Protein AF-A0A9X4JF71-F1 (afdb_monomer_lite)

pLDDT: mean 70.49, std 7.83, range [45.56, 82.12]

Organism: NCBI:txid202947

Foldseek 3Di:
DVPVVVVVCVVVVVCCCVVPVVVVLVVVVVVVVVLVVDPPDDVVVVVVNVVVVVLVVQLVCLVPPPVDDPVRSCCSNPVD

Radius of gyration: 16.35 Å; chains: 1; bounding box: 31×29×45 Å

Sequence (80 aa):
MRSFLSLVFRYVGSTIFYLIILPLFVFGIFAYIVLLNTPEVPYGALVFFAIAAIAGVYCLFVVFDKKLTRKEKLDKLFGR

Structure (mmCIF, N/CA/C/O backbone):
data_AF-A0A9X4JF71-F1
#
_entry.id   AF-A0A9X4JF71-F1
#
loop_
_atom_site.group_PDB
_atom_site.id
_atom_site.type_symbol
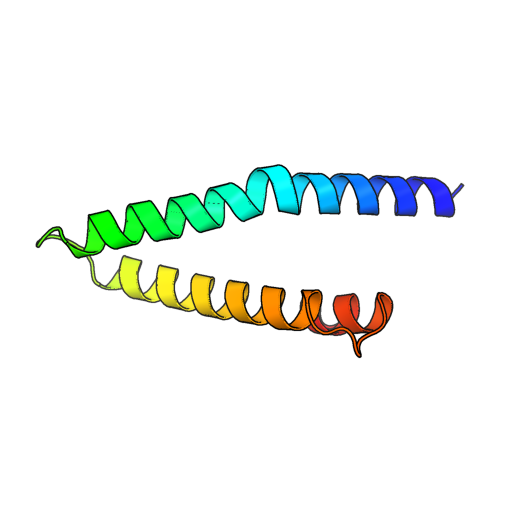_atom_site.label_atom_id
_atom_site.label_alt_id
_atom_site.label_comp_id
_atom_site.label_asym_id
_atom_site.label_entity_id
_atom_site.label_seq_id
_atom_site.pdbx_PDB_ins_code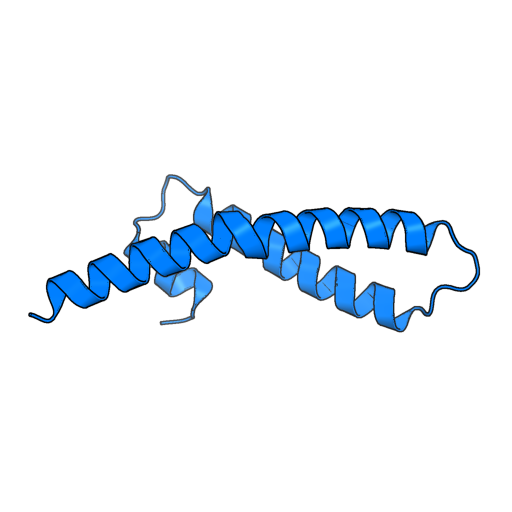
_atom_site.Cartn_x
_atom_site.Cartn_y
_atom_site.Cartn_z
_atom_site.occupancy
_atom_site.B_iso_or_equiv
_atom_site.auth_seq_id
_atom_site.auth_comp_id
_atom_site.auth_asym_id
_atom_site.auth_atom_id
_atom_site.pdbx_PDB_model_num
ATOM 1 N N . MET A 1 1 ? -15.337 17.157 23.998 1.00 45.56 1 MET A N 1
ATOM 2 C CA . MET A 1 1 ? -14.605 17.607 22.785 1.00 45.56 1 MET A CA 1
ATOM 3 C C . MET A 1 1 ? -13.695 16.554 22.131 1.00 45.56 1 MET A C 1
ATOM 5 O O . MET A 1 1 ? -13.668 16.517 20.910 1.00 45.56 1 MET A O 1
ATOM 9 N N . ARG A 1 2 ? -13.004 15.659 22.865 1.00 53.31 2 ARG A N 1
ATOM 10 C CA . ARG A 1 2 ? -12.101 14.637 22.265 1.00 53.31 2 ARG A CA 1
ATOM 11 C C . ARG A 1 2 ? -12.770 13.637 21.298 1.00 53.31 2 ARG A C 1
ATOM 13 O O . ARG A 1 2 ? -12.104 13.118 20.410 1.00 53.31 2 ARG A O 1
ATOM 20 N N . SER A 1 3 ? -14.073 13.383 21.443 1.00 60.97 3 SER A N 1
ATOM 21 C CA . SER A 1 3 ? -14.783 12.367 20.644 1.00 60.97 3 SER A CA 1
ATOM 22 C C . SER A 1 3 ? -15.069 12.802 19.196 1.00 60.97 3 SER A C 1
ATOM 24 O O . SER A 1 3 ? -14.951 12.001 18.276 1.00 60.97 3 SER A O 1
ATOM 26 N N . PHE A 1 4 ? -15.376 14.085 18.966 1.00 57.72 4 PHE A N 1
ATOM 27 C CA . PHE A 1 4 ? -15.757 14.577 17.635 1.00 57.72 4 PHE A CA 1
ATOM 28 C C . PHE A 1 4 ? -14.557 14.671 16.687 1.00 57.72 4 PHE A C 1
ATOM 30 O O . PHE A 1 4 ? -14.621 14.201 15.560 1.00 57.72 4 PHE A O 1
ATOM 37 N N . LEU A 1 5 ? -13.425 15.181 17.182 1.00 55.53 5 LEU A N 1
ATOM 38 C CA . LEU A 1 5 ? -12.162 15.238 16.438 1.00 55.53 5 LEU A CA 1
ATOM 39 C C . LEU A 1 5 ? -11.676 13.841 16.027 1.00 55.53 5 LEU A C 1
ATOM 41 O O . LEU A 1 5 ? -11.296 13.637 14.881 1.00 55.53 5 LEU A O 1
ATOM 45 N N . SER A 1 6 ? -11.770 12.863 16.933 1.00 59.59 6 SER A N 1
ATOM 46 C CA . SER A 1 6 ? -11.497 11.447 16.644 1.00 59.59 6 SER A CA 1
ATOM 47 C C . SER A 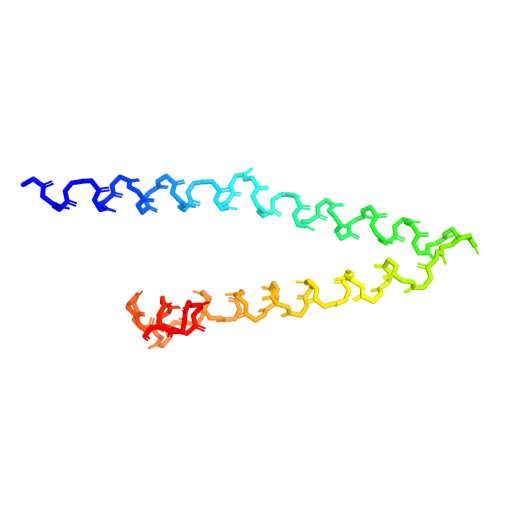1 6 ? -12.398 10.901 15.530 1.00 59.59 6 SER A C 1
ATOM 49 O O . SER A 1 6 ? -11.921 10.230 14.614 1.00 59.59 6 SER A O 1
ATOM 51 N N . LEU A 1 7 ? -13.692 11.230 15.564 1.00 60.06 7 LEU A N 1
ATOM 52 C CA . LEU A 1 7 ? -14.645 10.817 14.538 1.00 60.06 7 LEU A CA 1
ATOM 53 C C . LEU A 1 7 ? -14.311 11.444 13.177 1.00 60.06 7 LEU A C 1
ATOM 55 O O . LEU A 1 7 ? -14.257 10.734 12.176 1.00 60.06 7 LEU A O 1
ATOM 59 N N . VAL A 1 8 ? -14.033 12.750 13.152 1.00 61.06 8 VAL A N 1
ATOM 60 C CA . VAL A 1 8 ? -13.676 13.498 11.939 1.00 61.06 8 VAL A CA 1
ATOM 61 C C . VAL A 1 8 ? -12.388 12.953 11.333 1.00 61.06 8 VAL A C 1
ATOM 63 O O . VAL A 1 8 ? -12.388 12.615 10.156 1.00 61.06 8 VAL A O 1
ATOM 66 N N . PHE A 1 9 ? -11.327 12.752 12.119 1.00 57.62 9 PHE A N 1
ATOM 67 C CA . PHE A 1 9 ? -10.088 12.140 11.625 1.00 57.62 9 PHE A CA 1
ATOM 68 C C . PHE A 1 9 ? -10.305 10.729 11.079 1.00 57.62 9 PHE A C 1
ATOM 70 O O . PHE A 1 9 ? -9.681 10.345 10.094 1.00 57.62 9 PHE A O 1
ATOM 77 N N . ARG A 1 10 ? -11.219 9.958 11.673 1.00 58.88 10 ARG A N 1
ATOM 78 C CA . ARG A 1 10 ? -11.546 8.613 11.197 1.00 58.88 10 ARG A CA 1
ATOM 79 C C . ARG A 1 10 ? -12.284 8.630 9.862 1.00 58.88 10 ARG A C 1
ATOM 81 O O . ARG A 1 10 ? -11.994 7.795 9.011 1.00 58.88 10 ARG A O 1
ATOM 88 N N . TYR A 1 11 ? -13.222 9.557 9.679 1.00 61.81 11 TYR A N 1
ATOM 89 C CA . TYR A 1 11 ? -13.933 9.717 8.411 1.00 61.81 11 TYR A CA 1
ATOM 90 C C . TYR A 1 11 ? -13.027 10.306 7.339 1.00 61.81 11 TYR A C 1
ATOM 92 O O . TYR A 1 11 ? -12.951 9.748 6.257 1.00 61.81 11 TYR A O 1
ATOM 100 N N . VAL A 1 12 ? -12.269 11.352 7.658 1.00 60.16 12 VAL A N 1
ATOM 101 C CA . VAL A 1 12 ? -11.313 11.973 6.736 1.00 60.16 12 VAL A CA 1
ATOM 102 C C . VAL A 1 12 ? -10.225 10.976 6.334 1.00 60.16 12 VAL A C 1
ATOM 104 O O . VAL A 1 12 ? -9.968 10.818 5.148 1.00 60.16 12 VAL A O 1
ATOM 107 N N . GLY A 1 13 ? -9.656 10.223 7.279 1.00 65.38 13 GLY A N 1
ATOM 108 C CA . GLY A 1 13 ? -8.668 9.182 6.985 1.00 65.38 13 GLY A CA 1
ATOM 109 C C . GLY A 1 13 ? -9.236 8.041 6.139 1.00 65.38 13 GLY A C 1
ATOM 110 O O . GLY A 1 13 ? -8.588 7.596 5.197 1.00 65.38 13 GLY A O 1
ATOM 111 N N . SER A 1 14 ? -10.471 7.609 6.414 1.00 59.34 14 SER A N 1
ATOM 112 C CA . SER A 1 14 ? -11.162 6.608 5.593 1.00 59.34 14 SER A CA 1
ATOM 113 C C . SER A 1 14 ? -11.428 7.131 4.182 1.00 59.34 14 SER A C 1
ATOM 115 O O . SER A 1 14 ? -11.186 6.425 3.210 1.00 59.34 14 SER A O 1
ATOM 117 N N . THR A 1 15 ? -11.898 8.367 4.053 1.00 68.75 15 THR A N 1
ATOM 118 C CA . THR A 1 15 ? -12.193 8.999 2.766 1.00 68.75 15 THR A CA 1
ATOM 119 C C . THR A 1 15 ? -10.924 9.201 1.946 1.00 68.75 15 THR A C 1
ATOM 121 O O . THR A 1 15 ? -10.909 8.854 0.773 1.00 68.75 15 THR A O 1
ATOM 124 N N . ILE A 1 16 ? -9.834 9.667 2.557 1.00 70.69 16 ILE A N 1
ATOM 125 C CA . ILE A 1 16 ? -8.520 9.783 1.908 1.00 70.69 16 ILE A CA 1
ATOM 126 C C . ILE A 1 16 ? -8.012 8.405 1.474 1.00 70.69 16 ILE A C 1
ATOM 128 O O . ILE A 1 16 ? -7.526 8.250 0.356 1.00 70.69 16 ILE A O 1
ATOM 132 N N . PHE A 1 17 ? -8.163 7.383 2.317 1.00 67.75 17 PHE A N 1
ATOM 133 C CA . PHE A 1 17 ? -7.752 6.030 1.963 1.00 67.75 17 PHE A CA 1
ATOM 134 C C . PHE A 1 17 ? -8.514 5.505 0.737 1.00 67.75 17 PHE A C 1
ATOM 136 O O . PHE A 1 17 ? -7.894 5.050 -0.221 1.00 67.75 17 PHE A O 1
ATOM 143 N N . TYR A 1 18 ? -9.845 5.618 0.722 1.00 67.94 18 TYR A N 1
ATOM 144 C CA . TYR A 1 18 ? -10.661 5.104 -0.382 1.00 67.94 18 TYR A CA 1
ATOM 145 C C . TYR A 1 18 ? -10.610 5.961 -1.650 1.00 67.94 18 TYR A C 1
ATOM 147 O O . TYR A 1 18 ? -10.681 5.404 -2.739 1.00 67.94 18 TYR A O 1
ATOM 155 N N . LEU A 1 19 ? -10.496 7.288 -1.537 1.00 70.06 19 LEU A N 1
ATOM 156 C CA . LEU A 1 19 ? -10.514 8.190 -2.695 1.00 70.06 19 LEU A CA 1
ATOM 157 C C . LEU A 1 19 ? -9.133 8.466 -3.282 1.00 70.06 19 LEU A C 1
ATOM 159 O O . LEU A 1 19 ? -9.050 8.841 -4.445 1.00 70.06 19 LEU A O 1
ATOM 163 N N . ILE A 1 20 ? -8.063 8.325 -2.500 1.00 69.06 20 ILE A N 1
ATOM 164 C CA . ILE A 1 20 ? -6.714 8.702 -2.939 1.00 69.06 20 ILE A CA 1
ATOM 165 C C . ILE A 1 20 ? -5.805 7.483 -2.935 1.00 69.06 20 ILE A C 1
ATOM 167 O O . ILE A 1 20 ? -5.265 7.127 -3.977 1.00 69.06 20 ILE A O 1
ATOM 171 N N . ILE A 1 21 ? -5.669 6.803 -1.795 1.00 71.69 21 ILE A N 1
ATOM 172 C CA . ILE A 1 21 ? -4.694 5.711 -1.659 1.00 71.69 21 ILE A CA 1
ATOM 173 C C . ILE A 1 21 ? -5.099 4.502 -2.506 1.00 71.69 21 ILE A C 1
ATOM 175 O O . ILE A 1 21 ? -4.261 3.952 -3.216 1.00 71.69 21 ILE A O 1
ATOM 179 N N . LEU A 1 22 ? -6.376 4.109 -2.482 1.00 72.50 22 LEU A N 1
ATOM 180 C CA . LEU A 1 22 ? -6.860 2.960 -3.246 1.00 72.50 22 LEU A CA 1
ATOM 181 C C . LEU A 1 22 ? -6.738 3.180 -4.772 1.00 72.50 22 LEU A C 1
ATOM 183 O O . LEU A 1 22 ? -6.178 2.303 -5.432 1.00 72.50 22 LEU A O 1
ATOM 187 N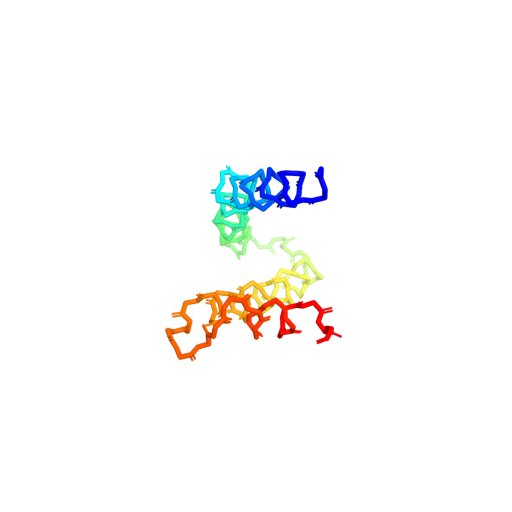 N . PRO A 1 23 ? -7.152 4.326 -5.355 1.00 73.44 23 PRO A N 1
ATOM 188 C CA . PRO A 1 23 ? -6.951 4.580 -6.781 1.00 73.44 23 PRO A CA 1
ATOM 189 C C . PRO A 1 23 ? -5.478 4.688 -7.170 1.00 73.44 23 PRO A C 1
ATOM 191 O O . PRO A 1 23 ? -5.101 4.134 -8.197 1.00 73.44 23 PRO A O 1
ATOM 194 N N . LEU A 1 24 ? -4.629 5.323 -6.351 1.00 69.62 24 LEU A N 1
ATOM 195 C CA . LEU A 1 24 ? -3.181 5.368 -6.597 1.00 69.62 24 LEU A CA 1
ATOM 196 C C . LEU A 1 24 ? -2.553 3.978 -6.573 1.00 69.62 24 LEU A C 1
ATOM 198 O O . LEU A 1 24 ? -1.680 3.693 -7.385 1.00 69.62 24 LEU A O 1
ATOM 202 N N . PHE A 1 25 ? -2.998 3.107 -5.670 1.00 73.19 25 PHE A N 1
ATOM 203 C CA . PHE A 1 25 ? -2.514 1.736 -5.599 1.00 73.19 25 PHE A CA 1
ATOM 204 C C . PHE A 1 25 ? -2.910 0.941 -6.849 1.00 73.19 25 PHE A C 1
ATOM 206 O O . PHE A 1 25 ? -2.061 0.303 -7.466 1.00 73.19 25 PHE A O 1
ATOM 213 N N . VAL A 1 26 ? -4.172 1.035 -7.279 1.00 75.94 26 VAL A N 1
ATOM 214 C CA . VAL A 1 26 ? -4.657 0.375 -8.503 1.00 75.94 26 VAL A CA 1
ATOM 215 C C . VAL A 1 26 ? -3.957 0.928 -9.746 1.00 75.94 26 VAL A C 1
ATOM 217 O O . VAL A 1 26 ? -3.518 0.156 -10.597 1.00 75.94 26 VAL A O 1
ATOM 220 N N . PHE A 1 27 ? -3.799 2.250 -9.835 1.00 74.44 27 PHE A N 1
ATOM 221 C CA . PHE A 1 27 ? -3.086 2.898 -10.932 1.00 74.44 27 PHE A CA 1
ATOM 222 C C . PHE A 1 27 ? -1.601 2.526 -10.935 1.00 74.44 27 PHE A C 1
ATOM 224 O O . PHE A 1 27 ? -1.041 2.267 -11.992 1.00 74.44 27 PHE A O 1
ATOM 231 N N . GLY A 1 28 ? -0.983 2.417 -9.757 1.00 75.38 28 GLY A N 1
ATOM 232 C CA . GLY A 1 28 ? 0.380 1.930 -9.584 1.00 75.38 28 GLY A CA 1
ATOM 233 C C . GLY A 1 28 ? 0.545 0.500 -10.088 1.00 75.38 28 GLY A C 1
ATOM 234 O O . GLY A 1 28 ? 1.487 0.237 -10.824 1.00 75.38 28 GLY A O 1
ATOM 235 N N . ILE A 1 29 ? -0.393 -0.404 -9.774 1.00 71.25 29 ILE A N 1
ATOM 236 C CA . ILE A 1 29 ? -0.382 -1.784 -10.290 1.00 71.25 29 ILE A CA 1
ATOM 237 C C . ILE A 1 29 ? -0.505 -1.786 -11.815 1.00 71.25 29 ILE A C 1
ATOM 239 O O . ILE A 1 29 ? 0.261 -2.473 -12.484 1.00 71.25 29 ILE A O 1
ATOM 243 N N . PHE A 1 30 ? -1.428 -1.004 -12.375 1.00 73.12 30 PHE A N 1
ATOM 244 C CA . PHE A 1 30 ? -1.606 -0.915 -13.826 1.00 73.12 30 PHE A CA 1
ATOM 245 C C . PHE A 1 30 ? -0.372 -0.351 -14.530 1.00 73.12 30 PHE A C 1
ATOM 247 O O . PHE A 1 30 ? 0.132 -0.962 -15.469 1.00 73.12 30 PHE A O 1
ATOM 254 N N . ALA A 1 31 ? 0.143 0.782 -14.053 1.00 71.31 31 ALA A N 1
ATOM 255 C CA . ALA A 1 31 ? 1.350 1.402 -14.581 1.00 71.31 31 ALA A CA 1
ATOM 256 C C . ALA A 1 31 ? 2.549 0.453 -14.478 1.00 71.31 31 ALA A C 1
ATOM 258 O O . ALA A 1 31 ? 3.358 0.386 -15.395 1.00 71.31 31 ALA A O 1
ATOM 259 N N . TYR A 1 32 ? 2.632 -0.331 -13.405 1.00 66.12 32 TYR A N 1
ATOM 260 C CA . TYR A 1 32 ? 3.676 -1.323 -13.201 1.00 66.12 32 TYR A CA 1
ATOM 261 C C . TYR A 1 32 ? 3.553 -2.541 -14.128 1.00 66.12 32 TYR A C 1
ATOM 263 O O . TYR A 1 32 ? 4.562 -2.994 -14.657 1.00 66.12 32 TYR A O 1
ATOM 271 N N . ILE A 1 33 ? 2.341 -3.045 -14.389 1.00 67.75 33 ILE A N 1
ATOM 272 C CA . ILE A 1 33 ? 2.099 -4.099 -15.393 1.00 67.75 33 ILE A CA 1
ATOM 273 C C . ILE A 1 33 ? 2.500 -3.613 -16.790 1.00 67.75 33 ILE A C 1
ATOM 275 O O . ILE A 1 33 ? 3.095 -4.365 -17.562 1.00 67.75 33 ILE A O 1
ATOM 279 N N . VAL A 1 34 ? 2.203 -2.353 -17.115 1.00 67.19 34 VAL A N 1
ATOM 280 C CA . VAL A 1 34 ? 2.645 -1.725 -18.367 1.00 67.19 34 VAL A CA 1
ATOM 281 C C . VAL A 1 34 ? 4.169 -1.607 -18.390 1.00 67.19 34 VAL A C 1
ATOM 283 O O . VAL A 1 34 ? 4.787 -2.011 -19.370 1.00 67.19 34 VAL A O 1
ATOM 286 N N . LEU A 1 35 ? 4.780 -1.147 -17.292 1.00 66.56 35 LEU A N 1
ATOM 287 C CA . LEU A 1 35 ? 6.230 -1.020 -17.167 1.00 66.56 35 LEU A CA 1
ATOM 288 C C . LEU A 1 35 ? 6.913 -2.377 -17.366 1.00 66.56 35 LEU A C 1
ATOM 290 O O . LEU A 1 35 ? 7.811 -2.468 -18.187 1.00 66.56 35 LEU A O 1
ATOM 294 N N . LEU A 1 36 ? 6.449 -3.442 -16.709 1.00 65.69 36 LEU A N 1
ATOM 295 C CA . LEU A 1 36 ? 7.003 -4.799 -16.811 1.00 65.69 36 LEU A CA 1
ATOM 296 C C . LEU A 1 36 ? 6.994 -5.397 -18.219 1.00 65.69 36 LEU A C 1
ATOM 298 O O . LEU A 1 36 ? 7.814 -6.263 -18.510 1.00 65.69 36 LEU A O 1
ATOM 302 N N . ASN A 1 37 ? 6.083 -4.950 -19.083 1.00 66.62 37 ASN A N 1
ATOM 303 C CA . ASN A 1 37 ? 6.061 -5.350 -20.491 1.00 66.62 37 ASN A CA 1
ATOM 304 C C . ASN A 1 37 ? 7.062 -4.562 -21.355 1.00 66.62 37 ASN A C 1
ATOM 306 O O . ASN A 1 37 ? 7.194 -4.834 -22.547 1.00 66.62 37 ASN A O 1
ATOM 310 N N . THR A 1 38 ? 7.781 -3.606 -20.768 1.00 68.19 38 THR A N 1
ATOM 311 C CA . THR A 1 38 ? 8.847 -2.841 -21.419 1.00 68.19 38 THR A CA 1
ATOM 312 C C . THR A 1 38 ? 10.195 -3.505 -21.107 1.00 68.19 38 THR A C 1
ATOM 314 O O . THR A 1 38 ? 10.480 -3.782 -19.947 1.00 68.19 38 THR A O 1
ATOM 317 N N . PRO A 1 39 ? 11.070 -3.759 -22.090 1.00 61.50 39 PRO A N 1
ATOM 318 C CA . PRO A 1 39 ? 12.322 -4.495 -21.871 1.00 61.50 39 PRO A CA 1
ATOM 319 C C . PRO A 1 39 ? 13.372 -3.771 -21.000 1.00 61.50 39 PRO A C 1
ATOM 321 O O . PRO A 1 39 ? 14.357 -4.387 -20.605 1.00 61.50 39 PRO A O 1
ATOM 324 N N . GLU A 1 40 ? 13.177 -2.491 -20.668 1.00 69.75 40 GLU A N 1
ATOM 325 C CA . GLU A 1 40 ? 14.164 -1.647 -19.969 1.00 69.75 40 GLU A CA 1
ATOM 326 C C . GLU A 1 40 ? 13.893 -1.457 -18.462 1.00 69.75 40 GLU A C 1
ATOM 328 O O . GLU A 1 40 ? 14.425 -0.533 -17.845 1.00 69.75 40 GLU A O 1
ATOM 333 N N . VAL A 1 41 ? 13.059 -2.291 -17.825 1.00 63.69 41 VAL A N 1
ATOM 334 C CA . VAL A 1 41 ? 12.714 -2.061 -16.409 1.00 63.69 41 VAL A CA 1
ATOM 335 C C . VAL A 1 41 ? 13.886 -2.355 -15.466 1.00 63.69 41 VAL A C 1
ATOM 337 O O . VAL A 1 41 ? 14.383 -3.484 -15.429 1.00 63.69 41 VAL A O 1
ATOM 340 N N . PRO A 1 42 ? 14.271 -1.402 -14.595 1.00 69.06 42 PRO A N 1
ATOM 341 C CA . PRO A 1 42 ? 15.230 -1.666 -13.535 1.00 69.06 42 PRO A CA 1
ATOM 342 C C . PRO A 1 42 ? 14.613 -2.581 -12.465 1.00 69.06 42 PRO A C 1
ATOM 344 O O . PRO A 1 42 ? 13.635 -2.224 -11.805 1.00 69.06 42 PRO A O 1
ATOM 347 N N . TYR A 1 43 ? 15.236 -3.738 -12.224 1.00 66.44 43 TYR A N 1
ATOM 348 C CA . TYR A 1 43 ? 14.817 -4.735 -11.223 1.00 66.44 43 TYR A CA 1
ATOM 349 C C . TYR A 1 4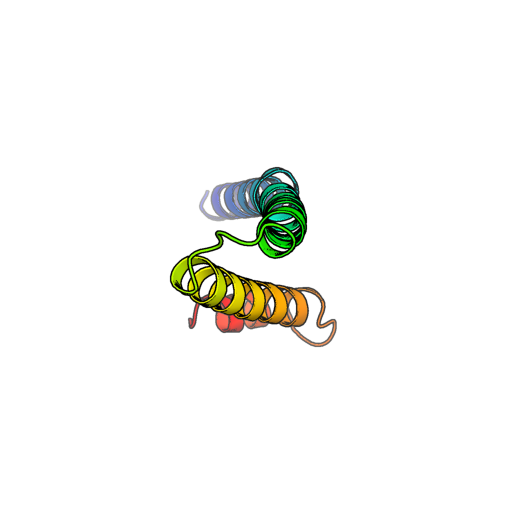3 ? 14.608 -4.170 -9.801 1.00 66.44 43 TYR A C 1
ATOM 351 O O . TYR A 1 43 ? 13.848 -4.730 -9.014 1.00 66.44 43 TYR A O 1
ATOM 359 N N . GLY A 1 44 ? 15.225 -3.033 -9.461 1.00 66.81 44 GLY A N 1
ATOM 360 C CA . GLY A 1 44 ? 14.984 -2.342 -8.190 1.00 66.81 44 GLY A CA 1
ATOM 361 C C . GLY A 1 44 ? 13.547 -1.824 -8.033 1.00 66.81 44 GLY A C 1
ATOM 362 O O . GLY A 1 44 ? 12.967 -1.953 -6.956 1.00 66.81 44 GLY A O 1
ATOM 363 N N . ALA A 1 45 ? 12.936 -1.307 -9.104 1.00 67.00 45 ALA A N 1
ATOM 364 C CA . ALA A 1 45 ? 11.544 -0.847 -9.081 1.00 67.00 45 ALA A CA 1
ATOM 365 C C . ALA A 1 45 ? 10.569 -2.019 -8.876 1.00 67.00 45 ALA A C 1
ATOM 367 O O . ALA A 1 45 ? 9.580 -1.890 -8.157 1.00 67.00 45 ALA A O 1
ATOM 368 N N . LEU A 1 46 ? 10.910 -3.179 -9.442 1.00 69.06 46 LEU A N 1
ATOM 369 C CA . LEU A 1 46 ? 10.211 -4.450 -9.263 1.00 69.06 46 LEU A CA 1
ATOM 370 C C . LEU A 1 46 ? 10.132 -4.869 -7.791 1.00 69.06 46 LEU A C 1
ATOM 372 O O . LEU A 1 46 ? 9.058 -5.173 -7.271 1.00 69.06 46 LEU A O 1
ATOM 376 N N . VAL A 1 47 ? 11.273 -4.840 -7.102 1.00 73.19 47 VAL A N 1
ATOM 377 C CA . VAL A 1 47 ? 11.373 -5.234 -5.692 1.00 73.19 47 VAL A CA 1
ATOM 378 C C . VAL A 1 47 ? 10.617 -4.259 -4.789 1.00 73.19 47 VAL A C 1
ATOM 380 O O . VAL A 1 47 ? 9.837 -4.696 -3.942 1.00 73.19 47 VAL A O 1
ATOM 383 N N . PHE A 1 48 ? 10.779 -2.948 -4.991 1.00 70.88 48 PHE A N 1
ATOM 384 C CA . PHE A 1 48 ? 10.038 -1.939 -4.225 1.00 70.88 48 PHE A CA 1
ATOM 385 C C . PHE A 1 48 ? 8.525 -2.095 -4.385 1.00 70.88 48 PHE A C 1
ATOM 387 O O . PHE A 1 48 ? 7.784 -2.032 -3.401 1.00 70.88 48 PHE A O 1
ATOM 394 N N . PHE A 1 49 ? 8.067 -2.344 -5.612 1.00 71.88 49 PHE A N 1
ATOM 395 C CA . PHE A 1 49 ? 6.654 -2.537 -5.885 1.00 71.88 49 PHE A CA 1
ATOM 396 C C . PHE A 1 49 ? 6.118 -3.830 -5.265 1.00 71.88 49 PHE A C 1
ATOM 398 O O . PHE A 1 49 ? 5.061 -3.814 -4.639 1.00 71.88 49 PHE A O 1
ATOM 405 N N . ALA A 1 50 ? 6.857 -4.938 -5.368 1.00 74.31 50 ALA A N 1
ATOM 406 C CA . ALA A 1 50 ? 6.479 -6.205 -4.748 1.00 74.31 50 ALA A CA 1
ATOM 407 C C . ALA A 1 50 ? 6.338 -6.076 -3.222 1.00 74.31 50 ALA A C 1
ATOM 409 O O . ALA A 1 50 ? 5.354 -6.548 -2.653 1.00 74.31 50 ALA A O 1
ATOM 410 N N . ILE A 1 51 ? 7.264 -5.374 -2.561 1.00 75.31 51 ILE A N 1
ATOM 411 C CA . ILE A 1 51 ? 7.197 -5.110 -1.115 1.00 75.31 51 ILE A CA 1
ATOM 412 C C . ILE A 1 51 ? 5.952 -4.281 -0.771 1.00 75.31 51 ILE A C 1
ATOM 414 O O . ILE A 1 51 ? 5.204 -4.634 0.145 1.00 75.31 51 ILE A O 1
ATOM 418 N N . ALA A 1 52 ? 5.689 -3.211 -1.525 1.00 77.31 52 ALA A N 1
ATOM 419 C CA . ALA A 1 52 ? 4.508 -2.375 -1.325 1.00 77.31 52 ALA A CA 1
ATOM 420 C C . ALA A 1 52 ? 3.199 -3.148 -1.573 1.00 77.31 52 ALA A C 1
ATOM 422 O O . ALA A 1 52 ? 2.231 -2.984 -0.828 1.00 77.31 52 ALA A O 1
ATOM 423 N N . ALA A 1 53 ? 3.174 -4.027 -2.576 1.00 77.31 53 ALA A N 1
ATOM 424 C CA . ALA A 1 53 ? 2.028 -4.870 -2.886 1.00 77.31 53 ALA A CA 1
ATOM 425 C C . ALA A 1 53 ? 1.746 -5.879 -1.765 1.00 77.31 53 ALA A C 1
ATOM 427 O O . ALA A 1 53 ? 0.595 -6.013 -1.358 1.00 77.31 53 ALA A O 1
ATOM 428 N N . ILE A 1 54 ? 2.774 -6.531 -1.209 1.00 78.50 54 ILE A N 1
ATOM 429 C CA . ILE A 1 54 ? 2.632 -7.449 -0.064 1.00 78.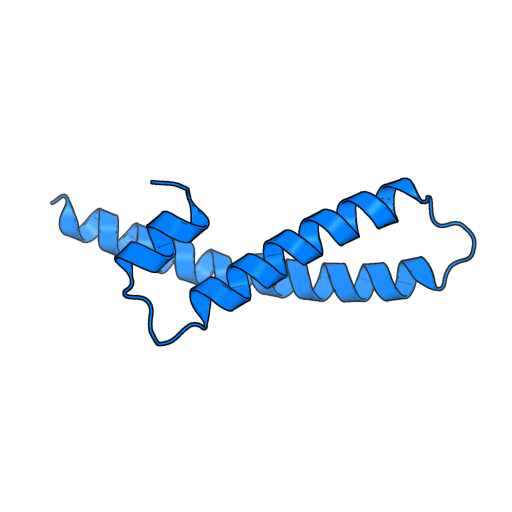50 54 ILE A CA 1
ATOM 430 C C . ILE A 1 54 ? 2.036 -6.714 1.143 1.00 78.50 54 ILE A C 1
ATOM 432 O O . ILE A 1 54 ? 1.083 -7.203 1.755 1.00 78.50 54 ILE A O 1
ATOM 436 N N . ALA A 1 55 ? 2.543 -5.517 1.454 1.00 76.31 55 ALA A N 1
ATOM 437 C CA . ALA A 1 55 ? 2.009 -4.694 2.537 1.00 76.31 55 ALA A CA 1
ATOM 438 C C . ALA A 1 55 ? 0.549 -4.279 2.276 1.00 76.31 55 ALA A C 1
ATOM 440 O O . ALA A 1 55 ? -0.297 -4.387 3.165 1.00 76.31 55 ALA A O 1
ATOM 441 N N . GLY A 1 56 ? 0.224 -3.867 1.047 1.00 79.56 56 GLY A N 1
ATOM 442 C CA . GLY A 1 56 ? -1.140 -3.523 0.642 1.00 79.56 56 GLY A CA 1
ATOM 443 C C . GLY A 1 56 ? -2.109 -4.703 0.754 1.00 79.56 56 GLY A C 1
ATOM 444 O O . GLY A 1 56 ? -3.204 -4.557 1.296 1.00 79.56 56 GLY A O 1
ATOM 445 N N . VAL A 1 57 ? -1.693 -5.891 0.316 1.00 79.06 57 VAL A N 1
ATOM 446 C CA . VAL A 1 57 ? -2.477 -7.129 0.420 1.00 79.06 57 VAL A CA 1
ATOM 447 C C . VAL A 1 57 ? -2.716 -7.505 1.883 1.00 79.06 57 VAL A C 1
ATOM 449 O O . VAL A 1 57 ? -3.855 -7.793 2.251 1.00 79.06 57 VAL A O 1
ATOM 452 N N . TYR A 1 58 ? -1.693 -7.435 2.742 1.00 79.44 58 TYR A N 1
ATOM 453 C CA . TYR A 1 58 ? -1.855 -7.653 4.184 1.00 79.44 58 TYR A CA 1
ATOM 454 C C . TYR A 1 58 ? -2.866 -6.669 4.791 1.00 79.44 58 TYR A C 1
ATOM 456 O O . TYR A 1 58 ? -3.779 -7.080 5.512 1.00 79.44 58 TYR A O 1
ATOM 464 N N . CYS A 1 59 ? -2.770 -5.384 4.436 1.00 77.00 59 CYS A N 1
ATOM 465 C CA . CYS A 1 59 ? -3.725 -4.372 4.876 1.00 77.00 59 CYS A CA 1
ATOM 466 C C . CYS A 1 59 ? -5.160 -4.709 4.450 1.00 77.00 59 CYS A C 1
ATOM 468 O O . CYS A 1 59 ? -6.080 -4.614 5.265 1.00 77.00 59 CYS A O 1
ATOM 470 N N . LEU A 1 60 ? -5.362 -5.146 3.204 1.00 77.31 60 LEU A N 1
ATOM 471 C CA . LEU A 1 60 ? -6.677 -5.559 2.711 1.00 77.31 60 LEU A CA 1
ATOM 472 C C . LEU A 1 60 ? -7.211 -6.767 3.486 1.00 77.31 60 LEU A C 1
ATOM 474 O O . LEU A 1 60 ? -8.364 -6.733 3.911 1.00 77.31 60 LEU A O 1
ATOM 478 N N . PHE A 1 61 ? -6.391 -7.790 3.748 1.00 80.88 61 PHE A N 1
ATOM 479 C CA . PHE A 1 61 ? -6.809 -8.944 4.550 1.00 80.88 61 PHE A CA 1
ATOM 480 C C . PHE A 1 61 ? -7.277 -8.535 5.948 1.00 80.88 61 PHE A C 1
ATOM 482 O O . PHE A 1 61 ? -8.352 -8.951 6.374 1.00 80.88 61 PHE A O 1
ATOM 489 N N . VAL A 1 62 ? -6.535 -7.666 6.639 1.00 80.81 62 VAL A N 1
ATOM 490 C CA . VAL A 1 62 ? -6.920 -7.185 7.976 1.00 80.81 62 VAL A CA 1
ATOM 491 C C . VAL A 1 62 ? -8.197 -6.337 7.928 1.00 80.81 62 VAL A C 1
ATOM 493 O O . VAL A 1 62 ? -9.061 -6.460 8.800 1.00 80.81 62 VAL A O 1
ATOM 496 N N . VAL A 1 63 ? -8.362 -5.490 6.907 1.00 76.88 63 VAL A N 1
ATOM 497 C CA . VAL A 1 63 ? -9.557 -4.644 6.752 1.00 76.88 63 VAL A CA 1
ATOM 498 C C . VAL A 1 63 ? -10.799 -5.470 6.403 1.00 76.88 63 VAL A C 1
ATOM 500 O O . VAL A 1 63 ? -11.867 -5.205 6.966 1.00 76.88 63 VAL A O 1
ATOM 503 N N . PHE A 1 64 ? -10.681 -6.476 5.535 1.00 78.50 64 PHE A N 1
ATOM 504 C CA . PHE A 1 64 ? -11.802 -7.316 5.096 1.00 78.50 64 PHE A CA 1
ATOM 505 C C . PHE A 1 64 ? -12.134 -8.474 6.035 1.00 78.50 64 PHE A C 1
ATOM 507 O O . PHE A 1 64 ? -13.227 -9.034 5.935 1.00 78.50 64 PHE A O 1
ATOM 514 N N . ASP A 1 65 ? -11.258 -8.807 6.979 1.00 77.44 65 ASP A N 1
ATOM 515 C CA . ASP A 1 65 ? -11.547 -9.823 7.982 1.00 77.44 65 ASP A CA 1
ATOM 516 C C . ASP A 1 65 ? -12.749 -9.397 8.844 1.00 77.44 65 ASP A C 1
ATOM 518 O O . ASP A 1 65 ? -12.721 -8.406 9.582 1.00 77.44 65 ASP A O 1
ATOM 522 N N . LYS A 1 66 ? -13.853 -10.138 8.717 1.00 76.88 66 LYS A N 1
ATOM 523 C CA . LYS A 1 66 ? -15.106 -9.881 9.438 1.00 76.88 66 LYS A CA 1
ATOM 524 C C . LYS A 1 66 ? -15.053 -10.327 10.902 1.00 76.88 66 LYS A C 1
ATOM 526 O O . LYS A 1 66 ? -15.940 -9.948 11.661 1.00 76.88 66 LYS A O 1
ATOM 531 N N . LYS A 1 67 ? -14.048 -11.114 11.297 1.00 81.69 67 LYS A N 1
ATOM 532 C CA . LYS A 1 67 ? -13.873 -11.613 12.669 1.00 81.69 67 LYS A CA 1
ATOM 533 C C . LYS A 1 67 ? -13.215 -10.583 13.585 1.00 81.69 67 LYS A C 1
ATOM 535 O O . LYS A 1 67 ? -13.398 -10.656 14.792 1.00 81.69 67 LYS A O 1
ATOM 540 N N . LEU A 1 68 ? -12.473 -9.630 13.020 1.00 78.75 68 LEU A N 1
ATOM 541 C CA . LEU A 1 68 ? -11.755 -8.609 13.780 1.00 78.75 68 LEU A CA 1
ATOM 542 C C . LEU A 1 68 ? -12.645 -7.399 14.083 1.00 78.75 68 LEU A C 1
ATOM 544 O O . LEU A 1 68 ? -13.237 -6.780 13.189 1.00 78.75 68 LEU A O 1
ATOM 548 N N . THR A 1 69 ? -12.681 -7.002 15.350 1.00 82.12 69 THR A N 1
ATOM 549 C CA . THR A 1 69 ? -13.282 -5.740 15.773 1.00 82.12 69 THR A CA 1
ATOM 550 C C . THR A 1 69 ? -12.441 -4.553 15.305 1.00 82.12 69 THR A C 1
ATOM 552 O O . THR A 1 69 ? -11.251 -4.641 15.005 1.00 82.12 69 THR A O 1
ATOM 555 N N . ARG A 1 70 ? -13.067 -3.376 15.235 1.00 74.19 70 ARG A N 1
ATOM 556 C CA . ARG A 1 70 ? -12.443 -2.166 14.676 1.00 74.19 70 ARG A CA 1
ATOM 557 C C . ARG A 1 70 ? -11.175 -1.725 15.429 1.00 74.19 70 ARG A C 1
ATOM 559 O O . ARG A 1 70 ? -10.372 -1.021 14.830 1.00 74.19 70 ARG A O 1
ATOM 566 N N . LYS A 1 71 ? -11.024 -2.094 16.710 1.00 76.75 71 LYS A N 1
ATOM 567 C CA . LYS A 1 71 ? -9.801 -1.865 17.501 1.00 76.75 71 LYS A CA 1
ATOM 568 C C . LYS A 1 71 ? -8.697 -2.846 17.113 1.00 76.75 71 LYS A C 1
ATOM 570 O O . LYS A 1 71 ? -7.620 -2.402 16.756 1.00 76.75 71 LYS A O 1
ATOM 575 N N . GLU A 1 72 ? -9.003 -4.138 17.053 1.00 80.38 72 GLU A N 1
ATOM 576 C CA . GLU A 1 72 ? -8.024 -5.174 16.698 1.00 80.38 72 GLU A CA 1
ATOM 577 C C . GLU A 1 72 ? -7.477 -5.002 15.273 1.00 80.38 72 GLU A C 1
ATOM 579 O O . GLU A 1 72 ? -6.314 -5.296 15.010 1.00 80.38 72 GLU A O 1
ATOM 584 N N . LYS A 1 73 ? -8.287 -4.473 14.343 1.00 78.44 73 LYS A N 1
ATOM 585 C CA . LYS A 1 73 ? -7.808 -4.084 13.003 1.00 78.44 73 LYS A CA 1
ATOM 586 C C . LYS A 1 73 ? -6.767 -2.970 13.061 1.00 78.44 73 LYS A C 1
ATOM 588 O O . LYS A 1 73 ? -5.794 -3.009 12.323 1.00 78.44 73 LYS A O 1
ATOM 593 N N . LEU A 1 74 ? -6.988 -1.968 13.910 1.00 76.31 74 LEU A N 1
ATOM 594 C CA . LEU A 1 74 ? -6.064 -0.849 14.088 1.00 76.31 74 LEU A CA 1
ATOM 595 C C . LEU A 1 74 ? -4.758 -1.320 14.740 1.00 76.31 74 LEU A C 1
ATOM 597 O O . LEU A 1 74 ? -3.694 -0.969 14.241 1.00 76.31 74 LEU A O 1
ATOM 601 N N . ASP A 1 75 ? -4.836 -2.173 15.760 1.00 81.50 75 ASP A N 1
ATOM 602 C CA . ASP A 1 75 ? -3.656 -2.745 16.421 1.00 81.50 75 ASP A CA 1
ATOM 603 C C . ASP A 1 75 ? -2.833 -3.608 15.452 1.00 81.50 75 ASP A C 1
ATOM 605 O O . ASP A 1 75 ? -1.621 -3.445 15.353 1.00 81.50 75 ASP A O 1
ATOM 609 N N . LYS A 1 76 ? -3.478 -4.437 14.618 1.00 78.19 76 LYS A N 1
ATOM 610 C CA . LYS A 1 76 ? -2.781 -5.248 13.599 1.00 78.19 76 LYS A CA 1
ATOM 611 C C . LYS A 1 76 ? -2.137 -4.448 12.464 1.00 78.19 76 LYS A C 1
ATOM 613 O O . LYS A 1 76 ? -1.195 -4.947 11.849 1.00 78.19 76 LYS A O 1
ATOM 618 N N . LEU A 1 77 ? -2.665 -3.266 12.142 1.00 77.44 77 LEU A N 1
ATOM 619 C CA . LEU A 1 77 ? -2.150 -2.412 11.065 1.00 77.44 77 LEU A CA 1
ATOM 620 C C . LEU A 1 77 ? -1.058 -1.452 11.545 1.00 77.44 77 LEU A C 1
ATOM 622 O O . LEU A 1 77 ? -0.153 -1.134 10.780 1.00 77.44 77 LEU A O 1
ATOM 626 N N . PHE A 1 78 ? -1.148 -0.981 12.790 1.00 79.31 78 PHE A N 1
ATOM 627 C CA . PHE A 1 78 ? -0.266 0.057 13.330 1.00 79.31 78 PHE A CA 1
ATOM 628 C C . PHE A 1 78 ? 0.601 -0.412 14.508 1.00 79.31 78 PHE A C 1
ATOM 630 O O . PHE A 1 78 ? 1.377 0.386 15.028 1.00 79.31 78 PHE A O 1
ATOM 637 N N . GLY A 1 79 ? 0.499 -1.684 14.910 1.00 67.94 79 GLY A N 1
ATOM 638 C CA . GLY A 1 79 ? 1.350 -2.309 15.926 1.00 67.94 79 GLY A CA 1
ATOM 639 C C . GLY A 1 79 ? 1.180 -1.731 17.332 1.00 67.94 79 GLY A C 1
ATOM 640 O O . GLY A 1 79 ? 2.165 -1.645 18.063 1.00 67.94 79 GLY A O 1
ATOM 641 N N . ARG A 1 80 ? -0.029 -1.276 17.679 1.00 52.69 80 ARG A N 1
ATOM 642 C CA . ARG A 1 80 ? -0.357 -0.764 19.017 1.00 52.69 80 ARG A CA 1
ATOM 643 C C . ARG A 1 80 ? -0.999 -1.811 19.907 1.00 52.69 80 ARG A C 1
ATOM 645 O O . ARG A 1 80 ? -1.591 -2.757 19.350 1.00 52.69 80 ARG A O 1
#

Secondary structure (DSSP, 8-state):
-HHHHHHHHHHHHHHHIIIIIHHHHHHHHHHHHHHHTSTT--HHHHHHHHHHHHHHHHHHHHHH-TTS-HHHHHHHHH--